Protein AF-A0A0C2FYL6-F1 (afdb_monomer_lite)

Organism: NCBI:txid51022

Sequence (88 aa):
IPSVSWDDVGGLEETKRTVIESIEASLHGSGVRRSGVIFFGPPGCGKTLIAKAVATEFKIAFLNVKGPELLNKYVGQSEENLRKGIVA

Foldseek 3Di:
DDPAAVVNQPDPVVVLVVVVVLVVCCVVPVVDNDPDDDDDDDPPNCPVRSLRNVCVVVVHDDDDDDPVNVVVCPPPDNPVVVVVVVPD

Secondary structure (DSSP, 8-state):
-----GGGS-S-HHHHHHHHHHHHHHHTT-S---------SSTTSSHHHHHHHHHHHTT-------HHHHHHHTTTSHHHHHHHHH--

pLDDT: mean 74.77, std 14.4, range [38.34, 89.94]

InterPro domains:
  IPR003959 ATPase, AAA-type, core [PF00004] (37-85)
  IPR027417 P-loop containing nucleoside triphosphate hydrolase [G3DSA:3.40.50.300] (2-84)
  IPR027417 P-loop containing nucleoside triphosphate hydrolase [SSF52540] (2-84)
  IPR050168 AAA ATPase domain-containing protein [PTHR23077] (1-83)

Radius of gyration: 15.28 Å; chains: 1; bounding box: 33×40×33 Å

Structure (mmCIF, N/CA/C/O backbone):
data_AF-A0A0C2FYL6-F1
#
_entry.id   AF-A0A0C2FYL6-F1
#
loop_
_atom_site.group_PDB
_atom_site.id
_atom_site.type_symbol
_atom_site.label_atom_id
_atom_site.label_alt_id
_atom_site.label_comp_id
_atom_site.label_asym_id
_atom_site.label_entity_id
_atom_site.label_seq_id
_atom_site.pdbx_PDB_ins_code
_atom_site.Cartn_x
_atom_site.Cartn_y
_atom_site.Cartn_z
_atom_site.occupancy
_atom_site.B_iso_or_equiv
_atom_site.auth_seq_id
_atom_site.auth_comp_id
_atom_site.auth_asym_id
_atom_site.auth_atom_id
_atom_site.pdbx_PDB_model_num
ATOM 1 N N . ILE A 1 1 ? -12.346 0.405 -6.897 1.00 57.25 1 ILE A N 1
ATOM 2 C CA . ILE A 1 1 ? -11.306 -0.535 -6.415 1.00 57.25 1 ILE A CA 1
ATOM 3 C C . ILE A 1 1 ? -10.429 -0.859 -7.623 1.00 57.25 1 ILE A C 1
ATOM 5 O O . ILE A 1 1 ? -11.011 -1.099 -8.678 1.00 57.25 1 ILE A O 1
ATOM 9 N N . PRO A 1 2 ? -9.093 -0.720 -7.552 1.00 68.06 2 PRO A N 1
ATOM 10 C CA . PRO A 1 2 ? -8.208 -1.085 -8.663 1.00 68.06 2 PRO A CA 1
ATOM 11 C C . PRO A 1 2 ? -8.379 -2.568 -9.048 1.00 68.06 2 PRO A C 1
ATOM 13 O O . PRO A 1 2 ? -8.769 -3.375 -8.217 1.00 68.06 2 PRO A O 1
ATOM 16 N N . SER A 1 3 ? -8.123 -2.925 -10.308 1.00 79.44 3 SER A N 1
ATOM 17 C CA . SER A 1 3 ? -8.252 -4.299 -10.831 1.00 79.44 3 SER A CA 1
ATOM 18 C C . SER A 1 3 ? -6.904 -5.028 -10.905 1.00 79.44 3 SER A C 1
ATOM 20 O O . SER A 1 3 ? -6.675 -5.799 -11.830 1.00 79.44 3 SER A O 1
ATOM 22 N N . VAL A 1 4 ? -5.979 -4.697 -10.001 1.00 87.50 4 VAL A N 1
ATOM 23 C CA . VAL A 1 4 ? -4.615 -5.253 -9.969 1.00 87.50 4 VAL A CA 1
ATOM 24 C C . VAL A 1 4 ? -4.555 -6.299 -8.865 1.00 87.50 4 VAL A C 1
ATOM 26 O O . VAL A 1 4 ? -4.984 -6.008 -7.751 1.00 87.50 4 VAL A O 1
ATOM 29 N N . SER A 1 5 ? -4.024 -7.474 -9.170 1.00 86.50 5 SER A N 1
ATOM 30 C CA . SER A 1 5 ? -3.847 -8.609 -8.263 1.00 86.50 5 SER A CA 1
ATOM 31 C C . SER A 1 5 ? -2.381 -8.775 -7.840 1.00 86.50 5 SER A C 1
ATOM 33 O O . SER A 1 5 ? -1.486 -8.110 -8.367 1.00 86.50 5 SER A O 1
ATOM 35 N N . TRP A 1 6 ? -2.111 -9.665 -6.883 1.00 86.75 6 TRP A N 1
ATOM 36 C CA . TRP A 1 6 ? -0.736 -10.022 -6.514 1.00 86.75 6 TRP A CA 1
ATOM 37 C C . TRP A 1 6 ? 0.036 -10.711 -7.637 1.00 86.75 6 TRP A C 1
ATOM 39 O O . TRP A 1 6 ? 1.257 -10.551 -7.703 1.00 86.75 6 TRP A O 1
ATOM 49 N N . ASP A 1 7 ? -0.668 -11.417 -8.522 1.00 86.69 7 ASP A N 1
ATOM 50 C CA . ASP A 1 7 ? -0.086 -12.105 -9.676 1.00 86.69 7 ASP A CA 1
ATOM 51 C C . ASP A 1 7 ? 0.466 -11.114 -10.711 1.00 86.69 7 ASP A C 1
ATOM 53 O O . ASP A 1 7 ? 1.433 -11.408 -11.411 1.00 86.69 7 ASP A O 1
ATOM 57 N N . ASP A 1 8 ? -0.076 -9.891 -10.744 1.00 86.75 8 ASP A N 1
ATOM 58 C CA . ASP A 1 8 ? 0.428 -8.804 -11.588 1.00 86.75 8 ASP A CA 1
ATOM 59 C C . ASP A 1 8 ? 1.738 -8.196 -11.046 1.00 86.75 8 ASP A C 1
ATOM 61 O O . ASP A 1 8 ? 2.430 -7.453 -11.747 1.00 86.75 8 ASP A O 1
ATOM 65 N N . VAL A 1 9 ? 2.099 -8.486 -9.790 1.00 87.25 9 VAL A N 1
ATOM 66 C CA . VAL A 1 9 ? 3.308 -7.974 -9.134 1.00 87.25 9 VAL A CA 1
ATOM 67 C C . VAL A 1 9 ? 4.392 -9.050 -9.149 1.00 87.25 9 VAL A C 1
ATOM 69 O O . VAL A 1 9 ? 4.454 -9.915 -8.277 1.00 87.25 9 VAL A O 1
ATOM 72 N N . GLY A 1 10 ? 5.300 -8.968 -10.120 1.00 86.50 10 GLY A N 1
ATOM 73 C CA . GLY A 1 10 ? 6.450 -9.870 -10.197 1.00 86.50 10 GLY A CA 1
ATOM 74 C C . GLY A 1 10 ? 7.445 -9.682 -9.041 1.00 86.50 10 GLY A C 1
ATOM 75 O O . GLY A 1 10 ? 7.900 -8.568 -8.777 1.00 86.50 10 GLY A O 1
ATOM 76 N N . GLY A 1 11 ? 7.826 -10.784 -8.387 1.00 87.12 11 GLY A N 1
ATOM 77 C CA . GLY A 1 11 ? 8.841 -10.808 -7.328 1.00 87.12 11 GLY A CA 1
ATOM 78 C C . GLY A 1 11 ? 8.426 -10.076 -6.046 1.00 87.12 11 GLY A C 1
ATOM 79 O O . GLY A 1 11 ? 7.252 -10.031 -5.694 1.00 87.12 11 GLY A O 1
ATOM 80 N N . LEU A 1 12 ? 9.404 -9.489 -5.342 1.00 84.94 12 LEU A N 1
ATOM 81 C CA . LEU A 1 12 ? 9.202 -8.715 -4.103 1.00 84.94 12 LEU A CA 1
ATOM 82 C C . LEU A 1 12 ? 8.563 -9.504 -2.943 1.00 84.94 12 LEU A C 1
ATOM 84 O O . LEU A 1 12 ? 7.963 -8.900 -2.059 1.00 84.94 12 LEU A O 1
ATOM 88 N N . GLU A 1 13 ? 8.720 -10.828 -2.906 1.00 86.38 13 GLU A N 1
ATOM 89 C CA . GLU A 1 13 ? 8.038 -11.717 -1.948 1.00 86.38 13 GLU A CA 1
ATOM 90 C C . GLU A 1 13 ? 8.201 -11.300 -0.478 1.00 86.38 13 GLU A C 1
ATOM 92 O O . GLU A 1 13 ? 7.233 -11.257 0.279 1.00 86.38 13 GLU A O 1
ATOM 97 N N . GLU A 1 14 ? 9.403 -10.889 -0.076 1.00 86.81 14 GLU A N 1
ATOM 98 C CA . GLU A 1 14 ? 9.644 -10.379 1.278 1.00 86.81 14 GLU A CA 1
ATOM 99 C C . GLU A 1 14 ? 8.893 -9.068 1.556 1.00 86.81 14 GLU A C 1
ATOM 101 O O . GLU A 1 14 ? 8.331 -8.876 2.637 1.00 86.81 14 GLU A O 1
ATOM 106 N N . THR A 1 15 ? 8.838 -8.171 0.570 1.00 86.56 15 THR A N 1
ATOM 107 C CA . THR A 1 15 ? 8.083 -6.917 0.680 1.00 86.56 15 THR A CA 1
ATOM 108 C C . THR A 1 15 ? 6.584 -7.194 0.751 1.00 86.56 15 THR A C 1
ATOM 110 O O . THR A 1 15 ? 5.918 -6.627 1.613 1.00 86.56 15 THR A O 1
ATOM 113 N N . LYS A 1 16 ? 6.054 -8.085 -0.100 1.00 87.06 16 LYS A N 1
ATOM 114 C CA . LYS A 1 16 ? 4.642 -8.499 -0.074 1.00 87.06 16 LYS A CA 1
ATOM 115 C C . LYS A 1 16 ? 4.264 -9.030 1.308 1.00 87.06 16 LYS A C 1
ATOM 117 O O . LYS A 1 16 ? 3.330 -8.515 1.918 1.00 87.06 16 LYS A O 1
ATOM 122 N N . ARG A 1 17 ? 5.052 -9.973 1.836 1.00 87.88 17 ARG A N 1
ATOM 123 C CA . ARG A 1 17 ? 4.856 -10.551 3.172 1.00 87.88 17 ARG A CA 1
ATOM 124 C C . ARG A 1 17 ? 4.845 -9.480 4.264 1.00 87.88 17 ARG A C 1
ATOM 126 O O . ARG A 1 17 ? 3.899 -9.411 5.037 1.00 87.88 17 ARG A O 1
ATOM 133 N N . THR A 1 18 ? 5.843 -8.596 4.275 1.00 87.25 18 THR A N 1
ATOM 134 C CA . THR A 1 18 ? 5.965 -7.533 5.292 1.00 87.25 18 THR A CA 1
ATOM 135 C C . THR A 1 18 ? 4.760 -6.588 5.282 1.00 87.25 18 THR A C 1
ATOM 137 O O . THR A 1 18 ? 4.282 -6.149 6.329 1.00 87.25 18 THR A O 1
ATOM 140 N N . VAL A 1 19 ? 4.252 -6.259 4.091 1.00 86.69 19 VAL A N 1
ATOM 141 C CA . VAL A 1 19 ? 3.068 -5.407 3.932 1.00 86.69 19 VAL A CA 1
ATOM 142 C C . VAL A 1 19 ? 1.814 -6.108 4.444 1.00 86.69 19 VAL A C 1
ATOM 144 O O . VAL A 1 19 ? 1.050 -5.489 5.183 1.00 86.69 19 VAL A O 1
ATOM 147 N N . ILE A 1 20 ? 1.624 -7.382 4.095 1.00 86.00 20 ILE A N 1
ATOM 148 C CA . ILE A 1 20 ? 0.485 -8.192 4.546 1.00 86.00 20 ILE A CA 1
ATOM 149 C C . ILE A 1 20 ? 0.480 -8.294 6.074 1.00 86.00 20 ILE A C 1
ATOM 151 O O . ILE A 1 20 ? -0.495 -7.887 6.698 1.00 86.00 20 ILE A O 1
ATOM 155 N N . GLU A 1 21 ? 1.598 -8.695 6.684 1.00 85.44 21 GLU A N 1
ATOM 156 C CA . GLU A 1 21 ? 1.735 -8.803 8.144 1.00 85.44 21 GLU A CA 1
ATOM 157 C C . GLU A 1 21 ? 1.469 -7.466 8.855 1.00 85.44 21 GLU A C 1
ATOM 159 O O . GLU A 1 21 ? 0.884 -7.413 9.939 1.00 85.44 21 GLU A O 1
ATOM 164 N N . SER A 1 22 ? 1.894 -6.352 8.250 1.00 84.12 22 SER A N 1
ATOM 165 C CA . SER A 1 22 ? 1.653 -5.007 8.779 1.00 84.12 22 SER A CA 1
ATOM 166 C C . SER A 1 22 ? 0.164 -4.642 8.789 1.00 84.12 22 SER A C 1
ATOM 168 O O . SER A 1 22 ? -0.333 -4.063 9.764 1.00 84.12 22 SER A O 1
ATOM 170 N N . ILE A 1 23 ? -0.547 -4.988 7.714 1.00 81.25 23 ILE A N 1
ATOM 171 C CA . ILE A 1 23 ? -1.978 -4.722 7.559 1.00 81.25 23 ILE A CA 1
ATOM 172 C C . ILE A 1 23 ? -2.791 -5.640 8.471 1.00 81.25 23 ILE A C 1
ATOM 174 O O . ILE A 1 23 ? -3.640 -5.146 9.210 1.00 81.25 23 ILE A O 1
ATOM 178 N N . GLU A 1 24 ? -2.493 -6.939 8.500 1.00 81.12 24 GLU A N 1
ATOM 179 C CA . GLU A 1 24 ? -3.159 -7.914 9.371 1.00 81.12 24 GLU A CA 1
ATOM 180 C C . GLU A 1 24 ? -3.002 -7.559 10.852 1.00 81.12 24 GLU A C 1
ATOM 182 O O . GLU A 1 24 ? -3.990 -7.536 11.588 1.00 81.12 24 GLU A O 1
ATOM 187 N N . ALA A 1 25 ? -1.795 -7.180 11.288 1.00 81.75 25 ALA A N 1
ATOM 188 C CA . ALA A 1 25 ? -1.564 -6.721 12.659 1.00 81.75 25 ALA A CA 1
ATOM 189 C C . ALA A 1 25 ? -2.412 -5.483 13.009 1.00 81.75 25 ALA A C 1
ATOM 191 O O . ALA A 1 25 ? -2.927 -5.361 14.124 1.00 81.75 25 ALA A O 1
ATOM 192 N N . SER A 1 26 ? -2.594 -4.577 12.043 1.00 77.81 26 SER A N 1
ATOM 193 C CA . SER A 1 26 ? -3.411 -3.373 12.218 1.00 77.81 26 SER A CA 1
ATOM 194 C C . SER A 1 26 ? -4.915 -3.674 12.235 1.00 77.81 26 SER A C 1
ATOM 196 O O . SER A 1 26 ? -5.647 -3.009 12.966 1.00 77.81 26 SER A O 1
ATOM 198 N N . LEU A 1 27 ? -5.376 -4.669 11.469 1.00 76.31 27 LEU A N 1
ATOM 199 C CA . LEU A 1 27 ? -6.778 -5.099 11.423 1.00 76.31 27 LEU A CA 1
ATOM 200 C C . LEU A 1 27 ? -7.184 -5.912 12.659 1.00 76.31 27 LEU A C 1
ATOM 202 O O . LEU A 1 27 ? -8.280 -5.726 13.178 1.00 76.31 27 LEU A O 1
ATOM 206 N N . HIS A 1 28 ? -6.309 -6.792 13.151 1.00 77.06 28 HIS A N 1
ATOM 207 C CA . HIS A 1 28 ? -6.612 -7.703 14.264 1.00 77.06 28 HIS A CA 1
ATOM 208 C C . HIS A 1 28 ? -6.356 -7.088 15.652 1.00 77.06 28 HIS A C 1
ATOM 210 O O . HIS A 1 28 ? -6.524 -7.759 16.668 1.00 77.06 28 HIS A O 1
ATOM 216 N N . GLY A 1 29 ? -5.977 -5.806 15.720 1.00 65.62 29 GLY A N 1
ATOM 217 C CA . GLY A 1 29 ? -5.941 -5.053 16.975 1.00 65.62 29 GLY A CA 1
ATOM 218 C C . GLY A 1 29 ? -4.849 -5.492 17.953 1.00 65.62 29 GLY A C 1
ATOM 219 O O . GLY A 1 29 ? -5.029 -5.355 19.161 1.00 65.62 29 GLY A O 1
ATOM 220 N N . SER A 1 30 ? -3.700 -5.976 17.467 1.00 62.00 30 SER A N 1
ATOM 221 C CA . SER A 1 30 ? -2.614 -6.528 18.298 1.00 62.00 30 SER A CA 1
ATOM 222 C C . SER A 1 30 ? -1.825 -5.485 19.122 1.00 62.00 30 SER A C 1
ATOM 224 O O . SER A 1 30 ? -0.650 -5.685 19.420 1.00 62.00 30 SER A O 1
ATOM 226 N N . GLY A 1 31 ? -2.420 -4.334 19.455 1.00 57.12 31 GLY A N 1
ATOM 227 C CA . GLY A 1 31 ? -1.818 -3.259 20.259 1.00 57.12 31 GLY A CA 1
ATOM 228 C C . GLY A 1 31 ? -0.747 -2.413 19.552 1.00 57.12 31 GLY A C 1
ATOM 229 O O . GLY A 1 31 ? -0.494 -1.284 19.964 1.00 57.12 31 GLY A O 1
ATOM 230 N N . VAL A 1 32 ? -0.159 -2.898 18.454 1.00 60.47 32 VAL A N 1
ATOM 231 C CA . VAL A 1 32 ? 0.839 -2.174 17.650 1.00 60.47 32 VAL A CA 1
ATOM 232 C C . VAL A 1 32 ? 0.197 -1.695 16.352 1.00 60.47 32 VAL A C 1
ATOM 234 O O . VAL A 1 32 ? 0.189 -2.392 15.340 1.00 60.47 32 VAL A O 1
ATOM 237 N N . ARG A 1 33 ? -0.352 -0.479 16.372 1.00 59.50 33 ARG A N 1
ATOM 238 C CA . ARG A 1 33 ? -0.899 0.164 15.172 1.00 59.50 33 ARG A CA 1
ATOM 239 C C . ARG A 1 33 ? 0.263 0.699 14.332 1.00 59.50 33 ARG A C 1
ATOM 241 O O . ARG A 1 33 ? 0.875 1.701 14.695 1.00 59.50 33 ARG A O 1
ATOM 248 N N . ARG A 1 34 ? 0.604 0.030 13.228 1.00 65.00 34 ARG A N 1
ATOM 249 C CA . ARG A 1 34 ? 1.623 0.542 12.300 1.00 65.00 34 ARG A CA 1
ATOM 250 C C . ARG A 1 34 ? 1.020 1.693 11.496 1.00 65.00 34 ARG A C 1
ATOM 252 O O . ARG A 1 34 ? 0.053 1.507 10.767 1.00 65.00 34 ARG A O 1
ATOM 259 N N . SER A 1 35 ? 1.579 2.893 11.647 1.00 65.50 35 SER A N 1
ATOM 260 C CA . SER A 1 35 ? 0.998 4.133 11.104 1.00 65.50 35 SER A CA 1
ATOM 261 C C . SER A 1 35 ? 1.056 4.257 9.575 1.00 65.50 35 SER A C 1
ATOM 263 O O . SER A 1 35 ? 0.434 5.158 9.020 1.00 65.50 35 SER A O 1
ATOM 265 N N . GLY A 1 36 ? 1.784 3.381 8.879 1.00 75.38 36 GLY A N 1
ATOM 266 C CA . GLY A 1 36 ? 1.844 3.370 7.419 1.00 75.38 36 GLY A CA 1
ATOM 267 C C . GLY A 1 36 ? 3.015 2.561 6.869 1.00 75.38 36 GLY A C 1
ATOM 268 O O . GLY A 1 36 ? 3.927 2.179 7.601 1.00 75.38 36 GLY A O 1
ATOM 269 N N . VAL A 1 37 ? 2.983 2.316 5.560 1.00 82.62 37 VAL A N 1
ATOM 270 C CA . VAL A 1 37 ? 4.068 1.690 4.794 1.00 82.62 37 VAL A CA 1
ATOM 271 C C . VAL A 1 37 ? 4.571 2.694 3.762 1.00 82.62 37 VAL A C 1
ATOM 273 O O . VAL A 1 37 ? 3.773 3.326 3.072 1.00 82.62 37 VAL A O 1
ATOM 276 N N . ILE A 1 38 ? 5.892 2.819 3.632 1.00 85.25 38 ILE A N 1
ATOM 277 C CA . ILE A 1 38 ? 6.532 3.656 2.614 1.00 85.25 38 ILE A CA 1
ATOM 278 C C . ILE A 1 38 ? 7.268 2.748 1.629 1.00 85.25 38 ILE A C 1
ATOM 280 O O . ILE A 1 38 ? 8.155 1.991 2.016 1.00 85.25 38 ILE A O 1
ATOM 284 N N . PHE A 1 39 ? 6.932 2.855 0.344 1.00 86.94 39 PHE A N 1
ATOM 285 C CA . PHE A 1 39 ? 7.663 2.183 -0.730 1.00 86.94 39 PHE A CA 1
ATOM 286 C C . PHE A 1 39 ? 8.719 3.125 -1.315 1.00 86.94 39 PHE A C 1
ATOM 288 O O . PHE A 1 39 ? 8.378 4.150 -1.904 1.00 86.94 39 PHE A O 1
ATOM 295 N N . PHE A 1 40 ? 9.999 2.760 -1.212 1.00 86.56 40 PHE A N 1
ATOM 296 C CA . PHE A 1 40 ? 11.123 3.550 -1.733 1.00 86.56 40 PHE A CA 1
ATOM 297 C C . PHE A 1 40 ? 11.926 2.799 -2.811 1.00 86.56 40 PHE A C 1
ATOM 299 O O . PHE A 1 40 ? 11.822 1.584 -2.971 1.00 86.56 40 PHE A O 1
ATOM 306 N N . GLY A 1 41 ? 12.683 3.530 -3.634 1.00 87.19 41 GLY A N 1
ATOM 307 C CA . GLY A 1 41 ? 13.657 3.000 -4.596 1.00 87.19 41 GLY A CA 1
ATOM 308 C C . GLY A 1 41 ? 13.526 3.601 -6.005 1.00 87.19 41 GLY A C 1
ATOM 309 O O . GLY A 1 41 ? 12.748 4.534 -6.199 1.00 87.19 41 GLY A O 1
ATOM 310 N N . PRO A 1 42 ? 14.225 3.039 -7.004 1.00 88.00 42 PRO A N 1
ATOM 311 C CA . PRO A 1 42 ? 14.229 3.554 -8.374 1.00 88.00 42 PRO A CA 1
ATOM 312 C C . PRO A 1 42 ? 12.835 3.559 -9.033 1.00 88.00 42 PRO A C 1
ATOM 314 O O . PRO A 1 42 ? 11.954 2.782 -8.625 1.00 88.00 42 PRO A O 1
ATOM 317 N N . PRO A 1 43 ? 12.609 4.416 -10.049 1.00 87.31 43 PRO A N 1
ATOM 318 C CA . PRO A 1 43 ? 11.393 4.367 -10.855 1.00 87.31 43 PRO A CA 1
ATOM 319 C C . PRO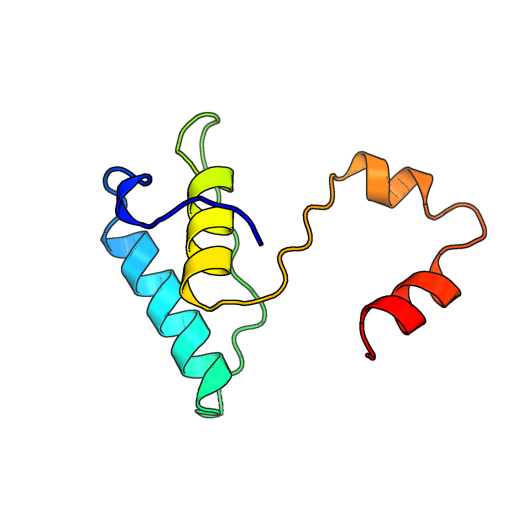 A 1 43 ? 11.302 3.028 -11.603 1.00 87.31 43 PRO A C 1
ATOM 321 O O . PRO A 1 43 ? 12.313 2.440 -11.970 1.00 87.31 43 PRO A O 1
ATOM 324 N N . GLY A 1 44 ? 10.083 2.528 -11.816 1.00 84.56 44 GLY A N 1
ATOM 325 C CA . GLY A 1 44 ? 9.849 1.270 -12.540 1.00 84.56 44 GLY A CA 1
ATOM 326 C C . GLY A 1 44 ? 9.861 -0.007 -11.687 1.00 84.56 44 GLY A C 1
ATOM 327 O O . GLY A 1 44 ? 9.415 -1.039 -12.166 1.00 84.56 44 GLY A O 1
ATOM 328 N N . CYS A 1 45 ? 10.244 0.037 -10.404 1.00 84.31 45 CYS A N 1
ATOM 329 C CA . CYS A 1 45 ? 10.245 -1.151 -9.526 1.00 84.31 45 CYS A CA 1
ATOM 330 C C . CYS A 1 45 ? 8.857 -1.544 -8.965 1.00 84.31 45 CYS A C 1
ATOM 332 O O . CYS A 1 45 ? 8.775 -2.097 -7.873 1.00 84.31 45 CYS A O 1
ATOM 334 N N . GLY A 1 46 ? 7.753 -1.174 -9.619 1.00 85.69 46 GLY A N 1
ATOM 335 C CA . GLY A 1 46 ? 6.415 -1.643 -9.225 1.00 85.69 46 GLY A CA 1
ATOM 336 C C . GLY A 1 46 ? 5.806 -1.060 -7.936 1.00 85.69 46 GLY A C 1
ATOM 337 O O . GLY A 1 46 ? 4.786 -1.562 -7.482 1.00 85.69 46 GLY A O 1
ATOM 338 N N . LYS A 1 47 ? 6.341 0.024 -7.35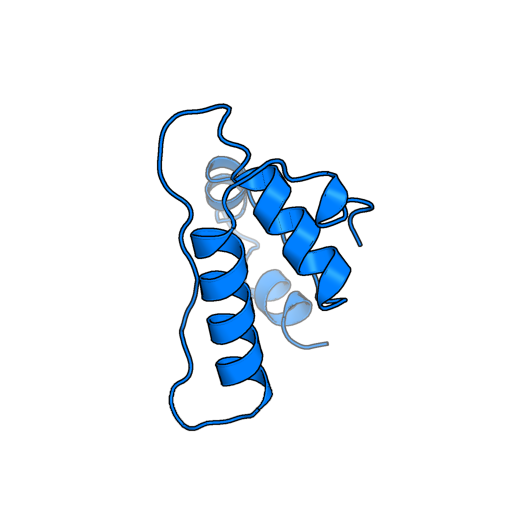3 1.00 89.94 47 LYS A N 1
ATOM 339 C CA . LYS A 1 47 ? 5.846 0.615 -6.078 1.00 89.94 47 LYS A CA 1
ATOM 340 C C . LYS A 1 47 ? 4.367 1.019 -6.104 1.00 89.94 47 LYS A C 1
ATOM 342 O O . LYS A 1 47 ? 3.621 0.781 -5.164 1.00 89.94 47 LYS A O 1
ATOM 347 N N . THR A 1 48 ? 3.927 1.637 -7.197 1.00 88.00 48 THR A N 1
ATOM 348 C CA . THR A 1 48 ? 2.511 1.996 -7.376 1.00 88.00 48 THR A CA 1
ATOM 349 C C . THR A 1 48 ? 1.656 0.766 -7.673 1.00 88.00 48 THR A C 1
ATOM 351 O O . THR A 1 48 ? 0.476 0.746 -7.335 1.00 88.00 48 THR A O 1
ATOM 354 N N . LEU A 1 49 ? 2.239 -0.253 -8.306 1.00 89.62 49 LEU A N 1
ATOM 355 C CA . LEU A 1 49 ? 1.543 -1.485 -8.659 1.00 89.62 49 LEU A CA 1
ATOM 356 C C . LEU A 1 49 ? 1.243 -2.312 -7.405 1.00 89.62 49 LEU A C 1
ATOM 358 O O . LEU A 1 49 ? 0.091 -2.672 -7.187 1.00 89.62 49 LEU A O 1
ATOM 362 N N . ILE A 1 50 ? 2.236 -2.495 -6.529 1.00 88.94 50 ILE A N 1
ATOM 363 C CA . ILE A 1 50 ? 2.062 -3.200 -5.255 1.00 88.94 50 ILE A CA 1
ATOM 364 C C . ILE A 1 50 ? 1.049 -2.492 -4.348 1.00 88.94 50 ILE A C 1
ATOM 366 O O . ILE A 1 50 ? 0.183 -3.143 -3.779 1.00 88.94 50 ILE A O 1
ATOM 370 N N . ALA A 1 51 ? 1.063 -1.155 -4.288 1.00 86.19 51 ALA A N 1
ATOM 371 C CA . ALA A 1 51 ? 0.084 -0.397 -3.507 1.00 86.19 51 ALA A CA 1
ATOM 372 C C . ALA A 1 51 ? -1.363 -0.605 -4.000 1.00 86.19 51 ALA A C 1
ATOM 374 O O . ALA A 1 51 ? -2.291 -0.671 -3.196 1.00 86.19 51 ALA A O 1
ATOM 375 N N . LYS A 1 52 ? -1.559 -0.736 -5.320 1.00 88.81 52 LYS A N 1
ATOM 376 C CA . LYS A 1 52 ? -2.867 -1.057 -5.906 1.00 88.81 52 LYS A CA 1
ATOM 377 C C . LYS A 1 52 ? -3.274 -2.504 -5.632 1.00 88.81 52 LYS A C 1
ATOM 379 O O . LYS A 1 52 ? -4.417 -2.711 -5.250 1.00 88.81 52 LYS A O 1
ATOM 384 N N . ALA A 1 53 ? -2.355 -3.459 -5.790 1.00 89.50 53 ALA A N 1
ATOM 385 C CA . ALA A 1 53 ? -2.602 -4.877 -5.519 1.00 89.50 53 ALA A CA 1
ATOM 386 C C . ALA A 1 53 ? -3.057 -5.106 -4.071 1.00 89.50 53 ALA A C 1
ATOM 388 O O . ALA A 1 53 ? -4.084 -5.733 -3.833 1.00 89.50 53 ALA A O 1
ATOM 389 N N . VAL A 1 54 ? -2.362 -4.480 -3.115 1.00 87.25 54 VAL A N 1
ATOM 390 C CA . VAL A 1 54 ? -2.736 -4.474 -1.694 1.00 87.25 54 VAL A CA 1
ATOM 391 C C . VAL A 1 54 ? -4.167 -3.970 -1.505 1.00 87.25 54 VAL A C 1
ATOM 393 O O . VAL A 1 54 ? -4.965 -4.598 -0.817 1.00 87.25 54 VAL A O 1
ATOM 396 N N . ALA A 1 55 ? -4.527 -2.846 -2.126 1.00 86.81 55 ALA A N 1
ATOM 397 C CA . ALA A 1 55 ? -5.866 -2.300 -1.956 1.00 86.81 55 ALA A CA 1
ATOM 398 C C . ALA A 1 55 ? -6.970 -3.210 -2.515 1.00 86.81 55 ALA A C 1
ATOM 400 O O . ALA A 1 55 ? -8.049 -3.293 -1.926 1.00 86.81 55 ALA A O 1
ATOM 401 N N . THR A 1 56 ? -6.699 -3.892 -3.630 1.00 87.44 56 THR A N 1
ATOM 402 C CA . THR A 1 56 ? -7.603 -4.896 -4.199 1.00 87.44 56 THR A CA 1
ATOM 403 C C . THR A 1 56 ? -7.769 -6.086 -3.257 1.00 87.44 56 THR A C 1
ATOM 405 O O . THR A 1 56 ? -8.902 -6.464 -2.967 1.00 87.44 56 THR A O 1
ATOM 408 N N . GLU A 1 57 ? -6.662 -6.635 -2.749 1.00 84.94 57 GLU A N 1
ATOM 409 C CA . GLU A 1 57 ? -6.663 -7.855 -1.934 1.00 84.94 57 GLU A CA 1
ATOM 410 C C . GLU A 1 57 ? -7.439 -7.670 -0.631 1.00 84.94 57 GLU A C 1
ATOM 412 O O . GLU A 1 57 ? -8.349 -8.430 -0.307 1.00 84.94 57 GLU A O 1
ATOM 417 N N . PHE A 1 58 ? -7.128 -6.595 0.092 1.00 82.56 58 PHE A N 1
ATOM 418 C CA . PHE A 1 58 ? -7.772 -6.297 1.368 1.00 82.56 58 PHE A CA 1
ATOM 419 C C . PHE A 1 58 ? -9.148 -5.639 1.196 1.00 82.56 58 PHE A C 1
ATOM 421 O O . PHE A 1 58 ? -9.802 -5.323 2.189 1.00 82.56 58 PHE A O 1
ATOM 428 N N . LYS A 1 59 ? -9.600 -5.415 -0.049 1.00 82.56 59 LYS A N 1
ATOM 429 C CA . LYS A 1 59 ? -10.853 -4.715 -0.387 1.00 82.56 59 LYS A CA 1
ATOM 430 C C . LYS A 1 59 ? -10.995 -3.370 0.337 1.00 82.56 59 LYS A C 1
ATOM 432 O O . LYS A 1 59 ? -12.090 -2.974 0.735 1.00 82.56 59 LYS A O 1
ATOM 437 N N . ILE A 1 60 ? -9.881 -2.660 0.495 1.00 81.06 60 ILE A N 1
ATOM 438 C CA . ILE A 1 60 ? -9.820 -1.369 1.184 1.00 81.06 60 ILE A CA 1
ATOM 439 C C . ILE A 1 60 ? -9.899 -0.205 0.194 1.00 81.06 60 ILE A C 1
ATOM 441 O O . ILE A 1 60 ? -9.579 -0.323 -0.993 1.00 81.06 60 ILE A O 1
ATOM 445 N N . ALA A 1 61 ? -10.312 0.961 0.692 1.00 77.44 61 ALA A N 1
ATOM 446 C CA . ALA A 1 61 ? -10.306 2.185 -0.094 1.00 77.44 61 ALA A CA 1
ATOM 447 C C . ALA A 1 61 ? -8.869 2.573 -0.488 1.00 77.44 61 ALA A C 1
ATOM 449 O O . ALA A 1 61 ? -7.980 2.675 0.356 1.00 77.44 61 ALA A O 1
ATOM 450 N N . PHE A 1 62 ? -8.650 2.827 -1.781 1.00 82.25 62 PHE A N 1
ATOM 451 C CA . PHE A 1 62 ? -7.372 3.303 -2.310 1.00 82.25 62 PHE A CA 1
ATOM 452 C C . PHE A 1 62 ? -7.463 4.787 -2.660 1.00 82.25 62 PHE A C 1
ATOM 454 O O . PHE A 1 62 ? -8.119 5.159 -3.635 1.00 82.25 62 PHE A O 1
ATOM 461 N N . LEU A 1 63 ? -6.780 5.628 -1.885 1.00 79.69 63 LEU A N 1
ATOM 462 C CA . LEU A 1 63 ? -6.665 7.061 -2.143 1.00 79.69 63 LEU A CA 1
ATOM 463 C C . LEU A 1 63 ? -5.306 7.347 -2.783 1.00 79.69 63 LEU A C 1
ATOM 465 O O . LEU A 1 63 ? -4.275 7.331 -2.117 1.00 79.69 63 LEU A O 1
ATOM 469 N N . ASN A 1 64 ? -5.305 7.609 -4.089 1.00 81.69 64 ASN A N 1
ATOM 470 C CA . ASN A 1 64 ? -4.108 8.058 -4.790 1.00 81.69 64 ASN A CA 1
ATOM 471 C C . ASN A 1 64 ? -4.073 9.582 -4.809 1.00 81.69 64 ASN A C 1
ATOM 473 O O . ASN A 1 64 ? -4.956 10.201 -5.399 1.00 81.69 64 ASN A O 1
ATOM 477 N N . VAL A 1 65 ? -3.050 10.172 -4.201 1.00 78.19 65 VAL A N 1
ATOM 478 C CA . VAL A 1 65 ? -2.891 11.623 -4.148 1.00 78.19 65 VAL A CA 1
ATOM 479 C C . VAL A 1 65 ? -1.494 11.989 -4.629 1.00 78.19 65 VAL A C 1
ATOM 481 O O . VAL A 1 65 ? -0.502 11.512 -4.077 1.00 78.19 65 VAL A O 1
ATOM 484 N N . LYS A 1 66 ? -1.394 12.841 -5.655 1.00 77.31 66 LYS A N 1
ATOM 485 C CA . LYS A 1 66 ? -0.091 13.343 -6.115 1.00 77.31 66 LYS A CA 1
ATOM 486 C C . LYS 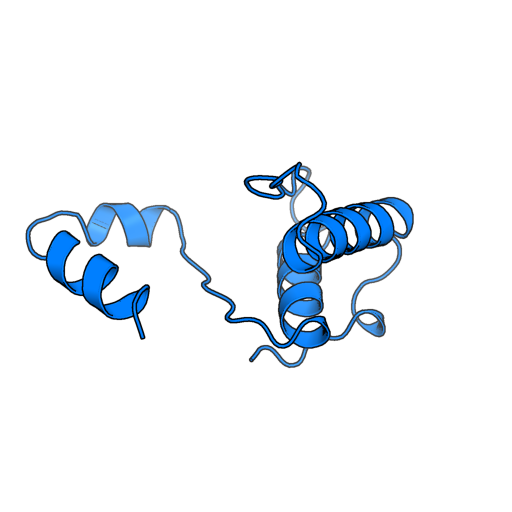A 1 66 ? 0.318 14.572 -5.301 1.00 77.31 66 LYS A C 1
ATOM 488 O O . LYS A 1 66 ? -0.511 15.425 -5.008 1.00 77.31 66 LYS A O 1
ATOM 493 N N . GLY A 1 67 ? 1.608 14.713 -4.987 1.00 71.50 67 GLY A N 1
ATOM 494 C CA . GLY A 1 67 ? 2.139 15.846 -4.207 1.00 71.50 67 GLY A CA 1
ATOM 495 C C . GLY A 1 67 ? 1.672 17.237 -4.684 1.00 71.50 67 GLY A C 1
ATOM 496 O O . GLY A 1 67 ? 1.201 18.022 -3.866 1.00 71.50 67 GLY A O 1
ATOM 497 N N . PRO A 1 68 ? 1.698 17.541 -5.995 1.00 70.75 68 PRO A N 1
ATOM 498 C CA . PRO A 1 68 ? 1.177 18.813 -6.509 1.00 70.75 68 PRO A CA 1
ATOM 499 C C . PRO A 1 68 ? -0.348 18.990 -6.363 1.00 70.75 68 PRO A C 1
ATOM 501 O O . PRO A 1 68 ? -0.828 20.114 -6.239 1.00 70.75 68 PRO A O 1
ATOM 504 N N . GLU A 1 69 ? -1.120 17.897 -6.354 1.00 61.56 69 GLU A N 1
ATOM 505 C CA . GLU A 1 69 ? -2.578 17.924 -6.141 1.00 61.56 69 GLU A CA 1
ATOM 506 C C . GLU A 1 69 ? -2.928 18.242 -4.680 1.00 61.56 69 GLU A C 1
ATOM 508 O O . GLU A 1 69 ? -3.969 18.846 -4.429 1.00 61.56 69 GLU A O 1
ATOM 513 N N . LEU A 1 70 ? -2.049 17.892 -3.728 1.00 58.56 70 LEU A N 1
ATOM 514 C CA . LEU A 1 70 ? -2.150 18.360 -2.343 1.00 58.56 70 LEU A CA 1
ATOM 515 C C . LEU A 1 70 ? -1.972 19.875 -2.307 1.00 58.56 70 LEU A C 1
ATOM 517 O O . LEU A 1 70 ? -2.883 20.578 -1.890 1.00 58.56 70 LEU A O 1
ATOM 521 N N . LEU A 1 71 ? -0.848 20.388 -2.814 1.00 54.38 71 LEU A N 1
ATOM 522 C CA . LEU A 1 71 ? -0.496 21.811 -2.717 1.00 54.38 71 LEU A CA 1
ATOM 523 C C . LEU A 1 71 ? -1.540 22.745 -3.355 1.00 54.38 71 LEU A C 1
ATOM 525 O O . LEU A 1 71 ? -1.888 23.757 -2.753 1.00 54.38 71 LEU A O 1
ATOM 529 N N . ASN A 1 72 ? -2.102 22.380 -4.515 1.00 50.28 72 ASN A N 1
ATOM 530 C CA . ASN A 1 72 ? -3.149 23.172 -5.177 1.00 50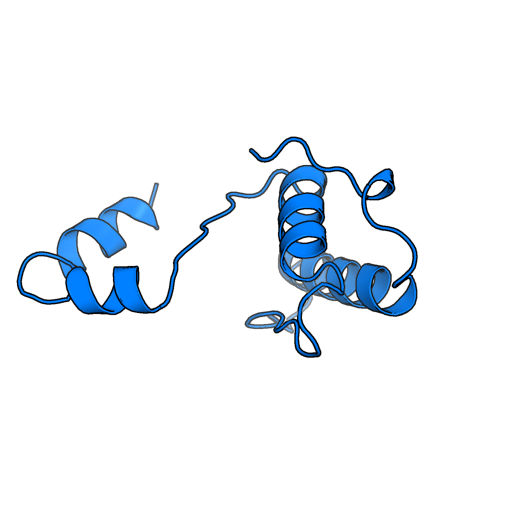.28 72 ASN A CA 1
ATOM 531 C C . ASN A 1 72 ? -4.485 23.192 -4.415 1.00 50.28 72 ASN A C 1
ATOM 533 O O . ASN A 1 72 ? -5.242 24.152 -4.534 1.00 50.28 72 ASN A O 1
ATOM 537 N N . LYS A 1 73 ? -4.797 22.154 -3.628 1.00 49.09 73 LYS A N 1
ATOM 538 C CA . LYS A 1 73 ? -6.035 22.098 -2.839 1.00 49.09 73 LYS A CA 1
ATOM 539 C C . LYS A 1 73 ? -5.987 23.015 -1.608 1.00 49.09 73 LYS A C 1
ATOM 541 O O . LYS A 1 73 ? -7.035 23.489 -1.168 1.00 49.09 73 LYS A O 1
ATOM 546 N N . TYR A 1 74 ? -4.810 23.306 -1.053 1.00 51.28 74 TYR A N 1
ATOM 547 C CA . TYR A 1 74 ? -4.665 24.054 0.208 1.00 51.28 74 TYR A CA 1
ATOM 548 C C . TYR A 1 74 ? -4.719 25.587 0.081 1.00 51.28 74 TYR A C 1
ATOM 550 O O . TYR A 1 74 ? -4.413 26.283 1.044 1.00 51.28 74 TYR A O 1
ATOM 558 N N . VAL A 1 75 ? -5.193 26.136 -1.045 1.00 46.81 75 VAL A N 1
ATOM 559 C CA . VAL A 1 75 ? -5.640 27.538 -1.108 1.00 46.81 75 VAL A CA 1
ATOM 560 C C . VAL A 1 75 ? -7.170 27.575 -0.986 1.00 46.81 75 VAL A C 1
ATOM 562 O O . VAL A 1 75 ? -7.899 27.571 -1.971 1.00 46.81 75 VAL A O 1
ATOM 565 N N . GLY A 1 76 ? -7.666 27.572 0.257 1.00 55.00 76 GLY A N 1
ATOM 566 C CA . GLY A 1 76 ? -8.968 28.166 0.602 1.00 55.00 76 GLY A CA 1
ATOM 567 C C . GLY A 1 76 ? 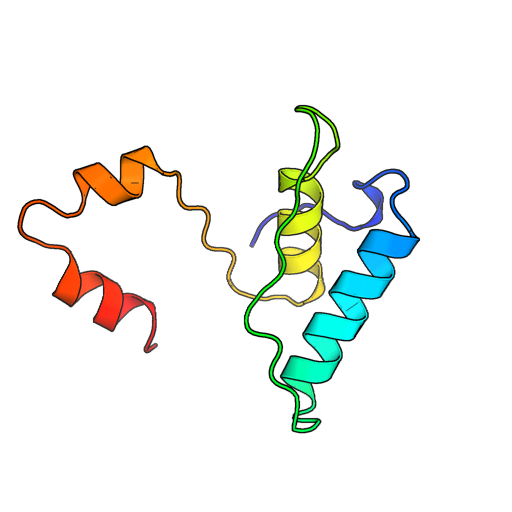-10.224 27.284 0.724 1.00 55.00 76 GLY A C 1
ATOM 568 O O . GLY A 1 76 ? -11.242 27.819 1.148 1.00 55.00 76 GLY A O 1
ATOM 569 N N . GLN A 1 77 ? -10.219 25.976 0.415 1.00 53.69 77 GLN A N 1
ATOM 570 C CA . GLN A 1 77 ? -11.443 25.129 0.510 1.00 53.69 77 GLN A CA 1
ATOM 571 C C . GLN A 1 77 ? -11.238 23.691 1.061 1.00 53.69 77 GLN A C 1
ATOM 573 O O . GLN A 1 77 ? -12.121 22.840 0.943 1.00 53.69 77 GLN A O 1
ATOM 578 N N . SER A 1 78 ? -10.078 23.378 1.655 1.00 54.66 78 SER A N 1
ATOM 579 C CA . SER A 1 78 ? -9.634 21.981 1.858 1.00 54.66 78 SER A CA 1
ATOM 580 C C . SER A 1 78 ? -10.017 21.275 3.161 1.00 54.66 78 SER A C 1
ATOM 582 O O . SER A 1 78 ? -10.187 20.055 3.140 1.00 54.66 78 SER A O 1
ATOM 584 N N . GLU A 1 79 ? -10.163 21.973 4.286 1.00 56.19 79 GLU A N 1
ATOM 585 C CA . GLU A 1 79 ? -10.368 21.304 5.587 1.00 56.19 79 GLU A CA 1
ATOM 586 C C . GLU A 1 79 ? -11.756 20.645 5.706 1.00 56.19 79 GLU A C 1
ATOM 588 O O . GLU A 1 79 ? -11.885 19.532 6.218 1.00 56.19 79 GLU A O 1
ATOM 593 N N . GLU A 1 80 ? -12.790 21.277 5.142 1.00 55.34 80 GLU A N 1
ATOM 594 C CA . GLU A 1 80 ? -14.177 20.789 5.165 1.00 55.34 80 GLU A CA 1
ATOM 595 C C . GLU A 1 80 ? -14.344 19.473 4.379 1.00 55.34 80 GLU A C 1
ATOM 597 O O . GLU A 1 80 ? -15.000 18.536 4.842 1.00 55.34 80 GLU A O 1
ATOM 602 N N . ASN A 1 81 ? -13.720 19.372 3.199 1.00 57.09 81 ASN A N 1
ATOM 603 C CA . ASN A 1 81 ? -13.860 18.209 2.318 1.00 57.09 81 ASN A CA 1
ATOM 604 C C 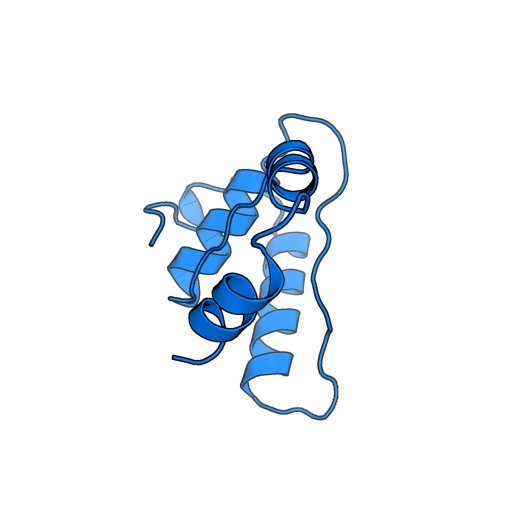. ASN A 1 81 ? -13.013 17.012 2.770 1.00 57.09 81 ASN A C 1
ATOM 606 O O . ASN A 1 81 ? -13.438 15.872 2.585 1.00 57.09 81 ASN A O 1
ATOM 610 N N . LEU A 1 82 ? -11.855 17.242 3.404 1.00 56.22 82 LEU A N 1
ATOM 611 C CA . LEU A 1 82 ? -11.068 16.153 3.993 1.00 56.22 82 LEU A CA 1
ATOM 612 C C . LEU A 1 82 ? -11.807 15.513 5.181 1.00 56.22 82 LEU A C 1
ATOM 614 O O . LEU A 1 82 ? -11.833 14.290 5.302 1.00 56.22 82 LEU A O 1
ATOM 618 N N . ARG A 1 83 ? -12.467 16.332 6.016 1.00 53.25 83 ARG A N 1
ATOM 619 C CA . ARG A 1 83 ? -13.256 15.861 7.166 1.00 53.25 83 ARG A CA 1
ATOM 620 C C . ARG A 1 83 ? -14.480 15.046 6.741 1.00 53.25 83 ARG A C 1
ATOM 622 O O . ARG A 1 83 ? -14.793 14.051 7.385 1.00 53.25 83 ARG A O 1
ATOM 629 N N . LYS A 1 84 ? -15.142 15.434 5.646 1.00 52.91 84 LYS A N 1
ATOM 630 C CA . LYS A 1 84 ? -16.297 14.703 5.091 1.00 52.91 84 LYS A CA 1
ATOM 631 C C . LYS A 1 84 ? -15.912 13.414 4.360 1.00 52.91 84 LYS A C 1
ATOM 633 O O . LYS A 1 84 ? -16.697 12.478 4.356 1.00 52.91 84 LYS A O 1
ATOM 638 N N . GLY A 1 85 ? -14.727 13.352 3.749 1.00 55.34 85 GLY A N 1
ATOM 639 C CA . GLY A 1 85 ? -14.295 12.185 2.968 1.00 55.34 85 GLY A CA 1
ATOM 640 C C . GLY A 1 85 ? -13.717 11.021 3.783 1.00 55.34 85 GLY A C 1
ATOM 641 O O . GLY A 1 85 ? -13.632 9.917 3.258 1.00 55.34 85 GLY A O 1
ATOM 642 N N . ILE A 1 86 ? -13.298 11.258 5.032 1.00 55.59 86 ILE A N 1
ATOM 643 C CA . ILE A 1 86 ? -12.656 10.246 5.897 1.00 55.59 86 ILE A CA 1
ATOM 644 C C . ILE A 1 86 ? -13.630 9.682 6.952 1.00 55.59 86 ILE A C 1
ATOM 646 O O . ILE A 1 86 ? -13.370 8.625 7.520 1.00 55.59 86 ILE A O 1
ATOM 650 N N . VAL A 1 87 ? -14.766 10.350 7.193 1.00 38.34 87 VAL A N 1
ATOM 651 C CA . VAL A 1 87 ? -15.812 9.910 8.131 1.00 38.34 87 VAL A CA 1
ATOM 652 C C . VAL A 1 87 ? -17.113 9.667 7.362 1.00 38.34 87 VAL A C 1
ATOM 654 O O . VAL A 1 87 ? -18.023 10.493 7.384 1.00 38.34 87 VAL A O 1
ATOM 657 N N . ALA A 1 88 ? -17.170 8.548 6.646 1.00 38.59 88 ALA A N 1
ATOM 658 C CA . ALA A 1 88 ? -18.392 7.947 6.120 1.00 38.59 88 ALA A CA 1
ATOM 659 C C . ALA A 1 88 ? -18.235 6.425 6.130 1.00 38.59 88 ALA A C 1
ATOM 661 O O . ALA A 1 88 ? -17.142 5.958 5.731 1.00 38.59 88 ALA A O 1
#